Protein AF-A0A1S2NUI5-F1 (afdb_monomer)

Foldseek 3Di:
DVVCVVPLPPFDWDDDVFWTWTADPVRWIKTWGQDPVDRDIDMFTDDPDPVRRVVRRVVVVVVVVVVVD

Sequence (69 aa):
MRTMAETTGDHVLDTTTDGLRIVEPNGSWALVIPDSARPVTRIWAEGDNHAASQAILDKWSAKVARVAH

pLDDT: mean 87.93, std 9.96, range [57.59, 98.12]

Radius of gyration: 11.55 Å; Cα contacts (8 Å, |Δi|>4): 95; chains: 1; bounding box: 33×23×28 Å

Secondary structure (DSSP, 8-state):
-HHHHHT-TTSEEEEETTEEEEE-TTS-EEEEEE-SSSS-EEEEEE-SSHHHHHHHHHHHHHHHHHH--

Structure (mmCIF, N/CA/C/O backbone):
data_AF-A0A1S2NUI5-F1
#
_entry.id   AF-A0A1S2NUI5-F1
#
loop_
_atom_site.group_PDB
_atom_site.id
_atom_site.type_symbol
_atom_site.label_atom_id
_atom_site.label_alt_id
_atom_site.label_comp_id
_atom_site.label_asym_id
_atom_site.label_entity_id
_atom_site.label_seq_id
_atom_site.pdbx_PDB_ins_code
_atom_site.Cartn_x
_atom_site.Cartn_y
_atom_site.Cartn_z
_atom_site.occupancy
_atom_site.B_iso_or_equiv
_atom_site.auth_seq_id
_atom_site.auth_comp_id
_atom_site.auth_asym_id
_atom_site.auth_atom_id
_atom_site.pdbx_PDB_model_num
ATOM 1 N N . MET A 1 1 ? -7.615 -0.429 8.010 1.00 82.12 1 MET A N 1
ATOM 2 C CA . MET A 1 1 ? -6.650 0.644 7.667 1.00 82.12 1 MET A CA 1
ATOM 3 C C . MET A 1 1 ? -5.673 0.970 8.797 1.00 82.12 1 MET A C 1
ATOM 5 O O . MET A 1 1 ? -4.489 1.036 8.508 1.00 82.12 1 MET A O 1
ATOM 9 N N . ARG A 1 2 ? -6.093 1.076 10.070 1.00 83.25 2 ARG A N 1
ATOM 10 C CA . ARG A 1 2 ? -5.185 1.306 11.220 1.00 83.25 2 ARG A CA 1
ATOM 11 C C . ARG A 1 2 ? -3.949 0.383 11.258 1.00 83.25 2 ARG A C 1
ATOM 13 O O . ARG A 1 2 ? -2.832 0.875 11.215 1.00 83.25 2 ARG A O 1
ATOM 20 N N . THR A 1 3 ? -4.143 -0.934 11.203 1.00 84.75 3 THR A N 1
ATOM 21 C CA . THR A 1 3 ? -3.039 -1.915 11.226 1.00 84.75 3 THR A CA 1
ATOM 22 C C . THR A 1 3 ? -2.101 -1.804 10.017 1.00 84.75 3 THR A C 1
ATOM 24 O O . THR A 1 3 ? -0.904 -2.057 10.126 1.00 84.75 3 THR A O 1
ATOM 27 N N . MET A 1 4 ? -2.609 -1.386 8.850 1.00 85.19 4 MET A N 1
ATOM 28 C CA . MET A 1 4 ? -1.757 -1.102 7.687 1.00 85.19 4 MET A CA 1
ATOM 29 C C . MET A 1 4 ? -0.834 0.088 7.961 1.00 85.19 4 MET A C 1
ATOM 31 O O . MET A 1 4 ? 0.346 0.006 7.633 1.00 85.19 4 MET A O 1
ATOM 35 N N . ALA A 1 5 ? -1.338 1.159 8.579 1.00 83.38 5 ALA A N 1
ATOM 36 C CA . ALA A 1 5 ? -0.526 2.324 8.929 1.00 83.38 5 ALA A CA 1
ATOM 37 C C . ALA A 1 5 ? 0.560 1.961 9.959 1.00 83.38 5 ALA A C 1
ATOM 39 O O . ALA A 1 5 ? 1.734 2.227 9.734 1.00 83.38 5 ALA A O 1
ATOM 40 N N . GLU A 1 6 ? 0.192 1.250 11.025 1.00 83.12 6 GLU A N 1
ATOM 41 C CA . GLU A 1 6 ? 1.116 0.853 12.102 1.00 83.12 6 GLU A CA 1
ATOM 42 C C . GLU A 1 6 ? 2.253 -0.065 11.623 1.00 83.12 6 GLU A C 1
ATOM 44 O O . GLU A 1 6 ? 3.365 -0.009 12.137 1.00 83.12 6 GLU A O 1
ATOM 49 N N . THR A 1 7 ? 1.999 -0.907 10.618 1.00 84.38 7 THR A N 1
ATOM 50 C CA . THR A 1 7 ? 2.964 -1.919 10.149 1.00 84.38 7 THR A CA 1
ATOM 51 C C . THR A 1 7 ? 3.785 -1.478 8.939 1.00 84.38 7 THR A C 1
ATOM 53 O O . THR A 1 7 ? 4.532 -2.281 8.377 1.00 84.38 7 THR A O 1
ATOM 56 N N . THR A 1 8 ? 3.606 -0.254 8.438 1.00 78.81 8 THR A N 1
ATOM 57 C CA . THR A 1 8 ? 4.244 0.220 7.194 1.00 78.81 8 THR A CA 1
ATOM 58 C C . THR A 1 8 ? 5.675 0.728 7.371 1.00 78.81 8 THR A C 1
ATOM 60 O O . THR A 1 8 ? 6.391 0.812 6.378 1.00 78.81 8 THR A O 1
ATOM 63 N N . GLY A 1 9 ? 6.175 0.844 8.603 1.00 75.31 9 GLY A N 1
ATOM 64 C CA . GLY A 1 9 ? 7.599 1.095 8.864 1.00 75.31 9 GLY A CA 1
ATOM 65 C C . GLY A 1 9 ? 8.049 2.465 8.349 1.00 75.31 9 GLY A C 1
ATOM 66 O O . GLY A 1 9 ? 7.281 3.416 8.429 1.00 75.31 9 GLY A O 1
ATOM 67 N N . ASP A 1 10 ? 9.263 2.549 7.796 1.00 71.94 10 ASP A N 1
ATOM 68 C CA . ASP A 1 10 ? 9.933 3.816 7.433 1.00 71.94 10 ASP A CA 1
ATOM 69 C C . ASP A 1 10 ? 9.393 4.515 6.171 1.00 71.94 10 ASP A C 1
ATOM 71 O O . ASP A 1 10 ? 9.909 5.560 5.773 1.00 71.94 10 ASP A O 1
ATOM 75 N N . HIS A 1 11 ? 8.379 3.959 5.504 1.00 77.06 11 HIS A N 1
ATOM 76 C CA . HIS A 1 11 ? 7.769 4.650 4.367 1.00 77.06 11 HIS A CA 1
ATOM 77 C C . HIS A 1 11 ? 7.047 5.905 4.863 1.00 77.06 11 HIS A C 1
ATOM 79 O O . HIS A 1 11 ? 6.346 5.863 5.877 1.00 77.06 11 HIS A O 1
ATOM 85 N N . VAL A 1 12 ? 7.163 7.012 4.126 1.00 72.00 12 VAL A N 1
ATOM 86 C CA . VAL A 1 12 ? 6.429 8.230 4.481 1.00 72.00 12 VAL A CA 1
ATOM 87 C C . VAL A 1 12 ? 4.949 7.967 4.238 1.00 72.00 12 VAL A C 1
ATOM 89 O O . VAL A 1 12 ? 4.520 7.717 3.108 1.00 72.00 12 VAL A O 1
ATOM 92 N N . LEU A 1 13 ? 4.186 7.983 5.328 1.00 76.88 13 LEU A N 1
ATOM 93 C CA . LEU A 1 13 ? 2.748 7.795 5.316 1.00 76.88 13 LEU A CA 1
ATOM 94 C C . LEU A 1 13 ? 2.060 9.151 5.297 1.00 76.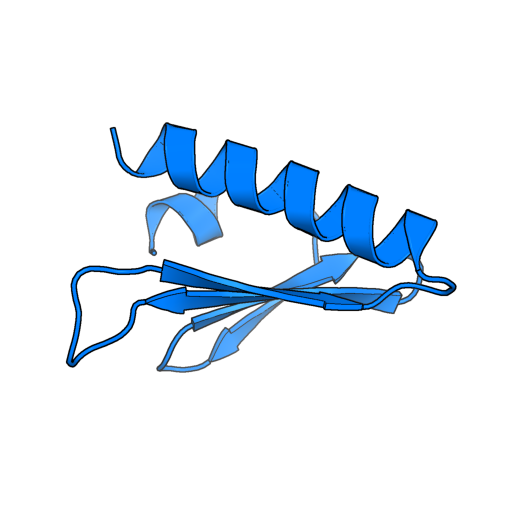88 13 LEU A C 1
ATOM 96 O O . LEU A 1 13 ? 2.160 9.916 6.254 1.00 76.88 13 LEU A O 1
ATOM 100 N N . ASP A 1 14 ? 1.314 9.402 4.230 1.00 73.12 14 ASP A N 1
ATOM 101 C CA . ASP A 1 14 ? 0.303 10.447 4.220 1.00 73.12 14 ASP A CA 1
ATOM 102 C C . ASP A 1 14 ? -1.059 9.781 4.440 1.00 73.12 14 ASP A C 1
ATOM 104 O O . ASP A 1 14 ? -1.623 9.104 3.568 1.00 73.12 14 ASP A O 1
ATOM 108 N N . THR A 1 15 ? -1.535 9.886 5.679 1.00 64.75 15 THR A N 1
ATOM 109 C CA . THR A 1 15 ? -2.865 9.436 6.077 1.00 64.75 15 THR A CA 1
ATOM 110 C C . THR A 1 15 ? -3.857 10.537 5.732 1.00 64.75 15 THR A C 1
ATOM 112 O O . THR A 1 15 ? -4.118 11.435 6.534 1.00 64.75 15 THR A O 1
ATOM 115 N N . THR A 1 16 ? -4.426 10.468 4.536 1.00 59.03 16 THR A N 1
ATOM 116 C CA . THR A 1 16 ? -5.618 11.258 4.218 1.00 59.03 16 THR A CA 1
ATOM 117 C C . THR A 1 16 ? -6.835 10.600 4.872 1.00 59.03 16 THR A C 1
ATOM 119 O O . THR A 1 16 ? -6.824 9.401 5.150 1.00 59.03 16 THR A O 1
ATOM 122 N N . THR A 1 17 ? -7.899 11.363 5.141 1.00 60.25 17 THR A N 1
ATOM 123 C CA . THR A 1 17 ? -9.127 10.865 5.800 1.00 60.25 17 THR A CA 1
ATOM 124 C C . THR A 1 17 ? -9.700 9.600 5.143 1.00 60.25 17 THR A C 1
ATOM 126 O O . THR A 1 17 ? -10.311 8.776 5.822 1.00 60.25 17 THR A O 1
ATOM 129 N N . ASP A 1 18 ? -9.436 9.411 3.849 1.00 71.94 18 ASP A N 1
ATOM 130 C CA . ASP A 1 18 ? -10.031 8.361 3.028 1.00 71.94 18 ASP A CA 1
ATOM 131 C C . ASP A 1 18 ? -9.069 7.209 2.681 1.00 71.94 18 ASP A C 1
ATOM 133 O O . ASP A 1 18 ? -9.484 6.237 2.050 1.00 71.94 18 ASP A O 1
ATOM 137 N N . GLY A 1 19 ? -7.792 7.248 3.086 1.00 85.88 19 GLY A N 1
ATOM 138 C CA . GLY A 1 19 ? -6.851 6.187 2.723 1.00 85.88 19 GLY A CA 1
ATOM 139 C C . GLY A 1 19 ? -5.421 6.352 3.220 1.00 85.88 19 GLY A C 1
ATOM 140 O O . GLY A 1 19 ? -5.092 7.212 4.032 1.00 85.88 19 GLY A O 1
ATOM 141 N N . LEU A 1 20 ? -4.556 5.472 2.724 1.00 90.06 20 LEU A N 1
ATOM 142 C CA . LEU A 1 20 ? -3.139 5.441 3.058 1.00 90.06 20 LEU A CA 1
ATOM 143 C C . LEU A 1 20 ? -2.316 5.651 1.791 1.00 90.06 20 LEU A C 1
ATOM 145 O O . LEU A 1 20 ? -2.288 4.773 0.925 1.00 90.06 20 LEU A O 1
ATOM 149 N N . ARG A 1 21 ? -1.633 6.793 1.689 1.00 92.69 21 ARG A N 1
ATOM 150 C CA . ARG A 1 21 ? -0.584 6.988 0.691 1.00 92.69 21 ARG A CA 1
ATOM 151 C C . ARG A 1 21 ? 0.759 6.634 1.314 1.00 92.69 21 ARG A C 1
ATOM 153 O O . ARG A 1 21 ? 1.091 7.103 2.397 1.00 92.69 21 ARG A O 1
ATOM 160 N N . ILE A 1 22 ? 1.509 5.794 0.619 1.00 92.69 22 ILE A N 1
ATOM 161 C CA . ILE A 1 22 ? 2.774 5.227 1.066 1.00 92.69 22 ILE A CA 1
ATOM 162 C C . ILE A 1 22 ? 3.829 5.643 0.056 1.00 92.69 22 ILE A C 1
ATOM 164 O O . ILE A 1 22 ? 3.716 5.283 -1.115 1.00 92.69 22 ILE A O 1
ATOM 168 N N . VAL A 1 23 ? 4.818 6.415 0.491 1.00 92.75 23 VAL A N 1
ATOM 169 C CA . VAL A 1 23 ? 5.873 6.938 -0.381 1.00 92.75 23 VAL A CA 1
ATOM 170 C C . VAL A 1 23 ? 7.189 6.231 -0.069 1.00 92.75 23 VAL A C 1
ATOM 172 O O . VAL A 1 23 ? 7.628 6.169 1.082 1.00 92.75 23 VAL A O 1
ATOM 175 N N . GLU A 1 24 ? 7.794 5.671 -1.109 1.00 89.50 24 GLU A N 1
ATOM 176 C CA . GLU A 1 24 ? 9.093 5.004 -1.083 1.00 89.50 24 GLU A CA 1
ATOM 177 C C . GLU A 1 24 ? 10.230 6.049 -1.171 1.00 89.50 24 GLU A C 1
ATOM 179 O O . GLU A 1 24 ? 10.022 7.144 -1.701 1.00 89.50 24 GLU A O 1
ATOM 184 N N . PRO A 1 25 ? 11.459 5.742 -0.711 1.00 88.50 25 PRO A N 1
ATOM 185 C CA . PRO A 1 25 ? 12.567 6.708 -0.706 1.00 88.50 25 PRO A CA 1
ATOM 186 C C . PRO A 1 25 ? 12.946 7.281 -2.080 1.00 88.50 25 PRO A C 1
ATOM 188 O O . PRO A 1 25 ? 13.491 8.377 -2.163 1.00 88.50 25 PRO A O 1
ATOM 191 N N . ASN A 1 26 ? 12.666 6.551 -3.161 1.00 89.62 26 ASN A N 1
ATOM 192 C CA . ASN A 1 26 ? 12.905 6.993 -4.537 1.00 89.62 26 ASN A CA 1
ATOM 193 C C . ASN A 1 26 ? 11.766 7.870 -5.102 1.00 89.62 26 ASN A C 1
ATOM 195 O O . ASN A 1 26 ? 11.796 8.208 -6.279 1.00 89.62 26 ASN A O 1
ATOM 199 N N . GLY A 1 27 ? 10.754 8.212 -4.298 1.00 91.94 27 GLY A N 1
ATOM 200 C CA . GLY A 1 27 ? 9.602 9.021 -4.707 1.00 91.94 27 GLY A CA 1
ATOM 201 C C . GLY A 1 27 ? 8.460 8.235 -5.359 1.00 91.94 27 GLY A C 1
ATOM 202 O O . GLY A 1 27 ? 7.386 8.798 -5.571 1.00 91.94 27 GLY A O 1
ATOM 203 N N . SER A 1 28 ? 8.649 6.940 -5.627 1.00 94.69 28 SER A N 1
ATOM 204 C CA . SER A 1 28 ? 7.557 6.056 -6.042 1.00 94.69 28 SER A CA 1
ATOM 205 C C . SER A 1 28 ? 6.526 5.905 -4.918 1.00 94.69 28 SER A C 1
ATOM 207 O O . SER A 1 28 ? 6.844 6.099 -3.742 1.00 94.69 28 SER A O 1
ATOM 209 N N . TRP A 1 29 ? 5.279 5.564 -5.242 1.00 95.56 29 TRP A N 1
ATOM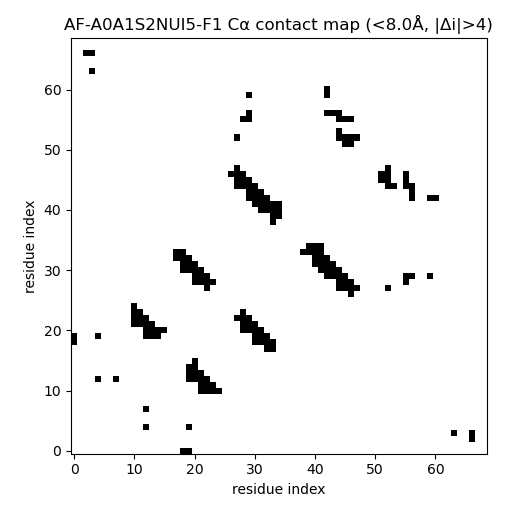 210 C CA . TRP A 1 29 ? 4.224 5.527 -4.228 1.00 95.56 29 TRP A CA 1
ATOM 211 C C . TRP A 1 29 ? 3.132 4.493 -4.493 1.00 95.56 29 TRP A C 1
ATOM 213 O O . TRP A 1 29 ? 2.899 4.072 -5.624 1.00 95.56 29 TRP A O 1
ATOM 223 N N . ALA A 1 30 ? 2.431 4.117 -3.422 1.00 95.62 30 ALA A N 1
ATOM 224 C CA . ALA A 1 30 ? 1.173 3.380 -3.463 1.00 95.62 30 ALA A CA 1
ATOM 225 C C . ALA A 1 30 ? 0.067 4.142 -2.724 1.00 95.62 30 ALA A C 1
ATOM 227 O O . ALA A 1 30 ? 0.324 4.787 -1.710 1.00 95.62 30 ALA A O 1
ATOM 228 N N . LEU A 1 31 ? -1.167 4.062 -3.217 1.00 94.25 31 LEU A N 1
ATOM 229 C CA . LEU A 1 31 ? -2.354 4.607 -2.557 1.00 94.25 31 LEU A CA 1
ATOM 230 C C . LEU A 1 31 ? -3.339 3.476 -2.302 1.00 94.25 31 LEU A C 1
ATOM 232 O O . LEU A 1 31 ? -3.779 2.826 -3.244 1.00 94.25 31 LEU A O 1
ATOM 236 N N . VAL A 1 32 ? -3.684 3.256 -1.037 1.00 93.25 32 VAL A N 1
ATOM 237 C CA . VAL A 1 32 ? -4.601 2.207 -0.585 1.00 93.25 32 VAL A CA 1
ATOM 238 C C . VAL A 1 32 ? -5.852 2.866 -0.016 1.00 93.25 32 VAL A C 1
ATOM 240 O O . VAL A 1 32 ? -5.784 3.529 1.019 1.00 93.25 32 VAL A O 1
ATOM 243 N N . ILE A 1 33 ? -6.996 2.678 -0.675 1.00 91.81 33 ILE A N 1
ATOM 244 C CA . ILE A 1 33 ? -8.278 3.274 -0.269 1.00 91.81 33 ILE A CA 1
ATOM 245 C C . ILE A 1 33 ? -9.347 2.177 -0.170 1.00 91.81 33 ILE A C 1
ATOM 247 O O . ILE A 1 33 ? -9.612 1.494 -1.169 1.00 91.81 33 ILE A O 1
ATOM 251 N N . PRO A 1 34 ? -9.990 1.986 0.998 1.00 88.94 34 PRO A N 1
ATOM 252 C CA . PRO A 1 34 ? -11.211 1.195 1.080 1.00 88.94 34 PRO A CA 1
ATOM 253 C C . PRO A 1 34 ? -12.353 1.914 0.347 1.00 88.94 34 PRO A C 1
ATOM 255 O O . PRO A 1 34 ? -12.549 3.115 0.509 1.00 88.94 34 PRO A O 1
ATOM 258 N N . ASP A 1 35 ? -13.119 1.188 -0.465 1.00 86.19 35 ASP A N 1
ATOM 259 C CA . ASP A 1 35 ? -14.331 1.727 -1.086 1.00 86.19 35 ASP A CA 1
ATOM 260 C C . ASP A 1 35 ? -15.483 1.736 -0.063 1.00 86.19 35 ASP A C 1
ATOM 262 O O . ASP A 1 35 ? -15.750 0.731 0.591 1.00 86.19 35 ASP A O 1
ATOM 266 N N . SER A 1 36 ? -16.171 2.872 0.090 1.00 85.38 36 SER A N 1
ATOM 267 C CA . SER A 1 36 ? -17.320 3.012 0.996 1.00 85.38 36 SER A CA 1
ATOM 268 C C . SER A 1 36 ? -18.616 2.412 0.439 1.00 85.38 36 SER A C 1
ATOM 270 O O . SER A 1 36 ? -19.516 2.067 1.201 1.00 85.38 36 SER A O 1
ATOM 272 N N . ALA A 1 37 ? -18.720 2.270 -0.882 1.00 90.25 37 ALA A N 1
ATOM 273 C CA . ALA A 1 37 ? -19.890 1.761 -1.587 1.00 90.25 37 ALA A CA 1
ATOM 274 C C . ALA A 1 37 ? -19.782 0.269 -1.939 1.00 90.25 37 ALA A C 1
ATOM 276 O O . ALA A 1 37 ? -20.790 -0.364 -2.253 1.00 90.25 37 ALA A O 1
ATOM 277 N N . AR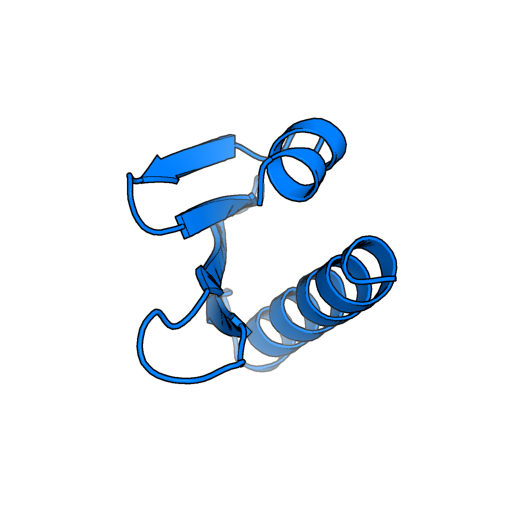G A 1 38 ? -18.574 -0.307 -1.933 1.00 88.88 38 ARG A N 1
ATOM 278 C CA . ARG A 1 38 ? -18.327 -1.710 -2.304 1.00 88.88 38 ARG A CA 1
ATOM 279 C C . ARG A 1 38 ? -17.327 -2.366 -1.353 1.00 88.88 38 ARG A C 1
ATOM 281 O O . ARG A 1 38 ? -16.396 -1.697 -0.930 1.00 88.88 38 ARG A O 1
ATOM 288 N N . PRO A 1 39 ? -17.430 -3.681 -1.079 1.00 90.12 39 PRO A N 1
ATOM 289 C CA . PRO A 1 39 ? -16.496 -4.398 -0.208 1.00 90.12 39 PRO A CA 1
ATOM 290 C C . PRO A 1 39 ? -15.173 -4.701 -0.932 1.00 90.12 39 PRO A C 1
ATOM 292 O O . PRO A 1 39 ? -14.778 -5.851 -1.099 1.00 90.12 39 PRO A O 1
ATOM 295 N N . VAL A 1 40 ? -14.504 -3.661 -1.426 1.00 91.25 40 VAL A N 1
ATOM 296 C CA . VAL A 1 40 ? -13.228 -3.751 -2.135 1.00 91.25 40 VAL A CA 1
ATOM 297 C C . VAL A 1 40 ? -12.259 -2.718 -1.577 1.00 91.25 40 VAL A C 1
ATOM 299 O O . VAL A 1 40 ? -12.647 -1.621 -1.183 1.00 91.25 40 VAL A O 1
ATOM 302 N N . THR A 1 41 ? -10.975 -3.057 -1.569 1.00 92.00 41 THR A N 1
ATOM 303 C CA . THR A 1 41 ? -9.901 -2.084 -1.351 1.00 92.00 41 THR A CA 1
ATOM 304 C C . THR A 1 41 ? -9.236 -1.825 -2.689 1.00 92.00 41 THR A C 1
ATOM 306 O O . THR A 1 41 ? -8.805 -2.763 -3.358 1.00 92.00 41 THR A O 1
ATOM 309 N N . ARG A 1 42 ? -9.189 -0.561 -3.104 1.00 93.69 42 ARG A N 1
ATOM 310 C CA . ARG A 1 42 ? -8.491 -0.155 -4.320 1.00 93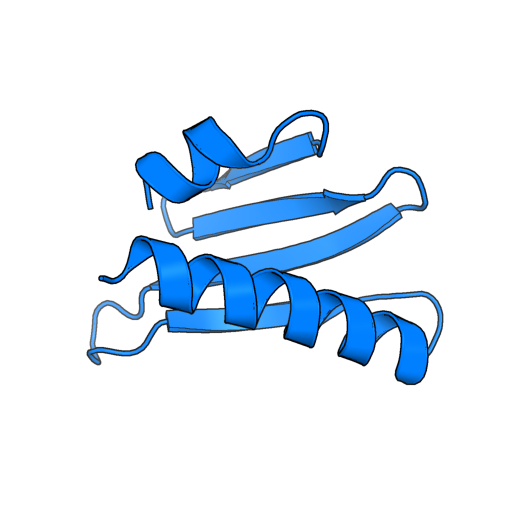.69 42 ARG A CA 1
ATOM 311 C C . ARG A 1 42 ? -7.059 0.206 -3.990 1.00 93.69 42 ARG A C 1
ATOM 313 O O . ARG A 1 42 ? -6.795 0.837 -2.965 1.00 93.69 42 ARG A O 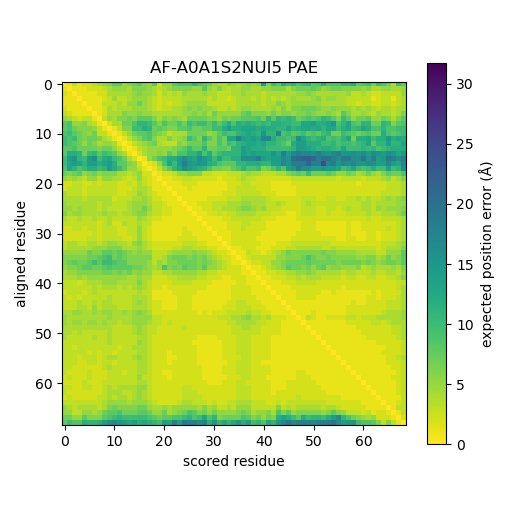1
ATOM 320 N N . ILE A 1 43 ? -6.161 -0.195 -4.880 1.00 95.31 43 ILE A N 1
ATOM 321 C CA . ILE A 1 43 ? -4.744 0.109 -4.776 1.00 95.31 43 ILE A CA 1
ATOM 322 C C . ILE A 1 43 ? -4.289 0.684 -6.111 1.00 95.31 43 ILE A C 1
ATOM 324 O O . ILE A 1 43 ? -4.567 0.111 -7.164 1.00 95.31 43 ILE A O 1
ATOM 328 N N . TRP A 1 44 ? -3.598 1.814 -6.048 1.00 96.44 44 TRP A N 1
ATOM 329 C CA . TRP A 1 44 ? -2.869 2.402 -7.168 1.00 96.44 44 TRP A CA 1
ATOM 330 C C . TRP A 1 44 ? -1.392 2.439 -6.823 1.00 96.44 44 TRP A C 1
ATOM 332 O O . TRP A 1 44 ? -1.038 2.528 -5.646 1.00 96.44 44 TRP A O 1
ATOM 342 N N . ALA A 1 45 ? -0.548 2.380 -7.845 1.00 97.56 45 ALA A N 1
ATOM 343 C CA . ALA A 1 45 ? 0.890 2.463 -7.694 1.00 97.56 45 ALA A CA 1
ATO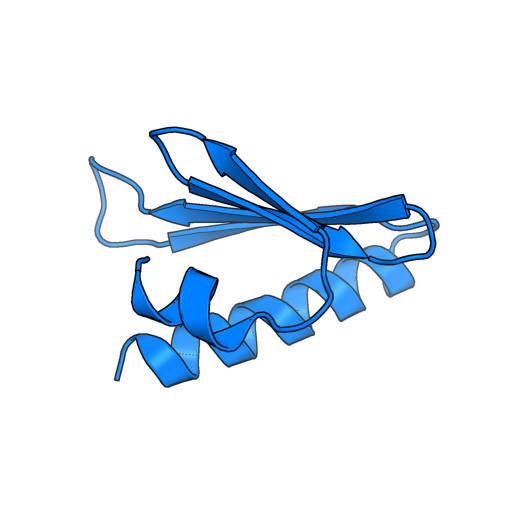M 344 C C . ALA A 1 45 ? 1.496 3.274 -8.835 1.00 97.56 45 ALA A C 1
ATOM 346 O O . ALA A 1 45 ? 1.045 3.184 -9.978 1.00 97.56 45 ALA A O 1
ATOM 347 N N . GLU A 1 46 ? 2.538 4.023 -8.510 1.00 97.81 46 GLU A N 1
ATOM 348 C CA . GLU A 1 46 ? 3.345 4.777 -9.456 1.00 97.81 46 GLU A CA 1
ATOM 349 C C . GLU A 1 46 ? 4.816 4.513 -9.161 1.00 97.81 46 GLU A C 1
ATOM 351 O O . GLU A 1 46 ? 5.256 4.560 -8.011 1.00 97.81 46 GLU A O 1
ATOM 356 N N . GLY A 1 47 ? 5.570 4.245 -10.217 1.00 96.81 47 GLY A N 1
ATOM 357 C CA . GLY A 1 47 ? 7.020 4.178 -10.203 1.00 96.81 47 GLY A CA 1
ATOM 358 C C . GLY A 1 47 ? 7.585 4.569 -11.563 1.00 96.81 47 GLY A C 1
ATOM 359 O O . GLY A 1 47 ? 6.841 4.765 -12.523 1.00 96.81 47 GLY A O 1
ATOM 360 N N . ASP A 1 48 ? 8.912 4.632 -11.653 1.00 96.12 48 ASP A N 1
ATOM 361 C CA . ASP A 1 48 ? 9.650 5.195 -12.801 1.00 96.12 48 ASP A CA 1
ATOM 362 C C . ASP A 1 48 ? 9.341 4.535 -14.156 1.00 96.12 48 ASP A C 1
ATOM 364 O O . ASP A 1 48 ? 9.627 5.079 -15.221 1.00 96.12 48 ASP A O 1
ATOM 368 N N . ASN A 1 49 ? 8.783 3.327 -14.128 1.00 97.12 49 ASN A N 1
ATOM 369 C CA . ASN A 1 49 ? 8.268 2.629 -15.292 1.00 97.12 49 ASN A CA 1
ATOM 370 C C . ASN A 1 49 ? 7.144 1.664 -14.885 1.00 97.12 49 ASN A C 1
ATOM 372 O O . ASN A 1 49 ? 6.837 1.470 -13.704 1.00 97.12 49 ASN A O 1
ATOM 376 N N . HIS A 1 50 ? 6.545 1.017 -15.882 1.00 97.69 50 HIS A N 1
ATOM 377 C CA . HIS A 1 50 ? 5.462 0.061 -15.670 1.00 97.69 50 HIS A CA 1
ATOM 378 C C . HIS A 1 50 ? 5.861 -1.109 -14.755 1.00 97.69 50 HIS A C 1
ATOM 380 O O . HIS A 1 50 ? 5.094 -1.487 -13.875 1.00 97.69 50 HIS A O 1
ATOM 386 N N . ALA A 1 51 ? 7.061 -1.674 -14.926 1.00 98.06 51 ALA A N 1
ATOM 387 C CA . ALA A 1 51 ? 7.515 -2.801 -14.110 1.00 98.06 51 ALA A CA 1
ATOM 388 C C . ALA A 1 51 ? 7.713 -2.397 -12.640 1.00 98.06 51 ALA A C 1
ATOM 390 O O . ALA A 1 51 ? 7.306 -3.131 -11.742 1.00 98.06 51 ALA A O 1
ATOM 391 N N . ALA A 1 52 ? 8.265 -1.206 -12.392 1.00 96.94 52 ALA A N 1
ATOM 392 C CA . ALA A 1 52 ? 8.390 -0.646 -11.050 1.00 96.94 52 ALA A CA 1
ATOM 393 C C . ALA A 1 52 ? 7.014 -0.399 -10.409 1.00 96.94 52 ALA A C 1
ATOM 395 O O . ALA A 1 52 ? 6.782 -0.800 -9.269 1.00 96.94 52 ALA A O 1
ATOM 396 N N . SER A 1 53 ? 6.078 0.180 -11.167 1.00 98.06 53 SER A N 1
ATOM 397 C CA . SER A 1 53 ? 4.700 0.406 -10.710 1.00 98.06 53 SER A CA 1
ATOM 398 C C . SER A 1 53 ? 4.009 -0.911 -10.338 1.00 98.06 53 SER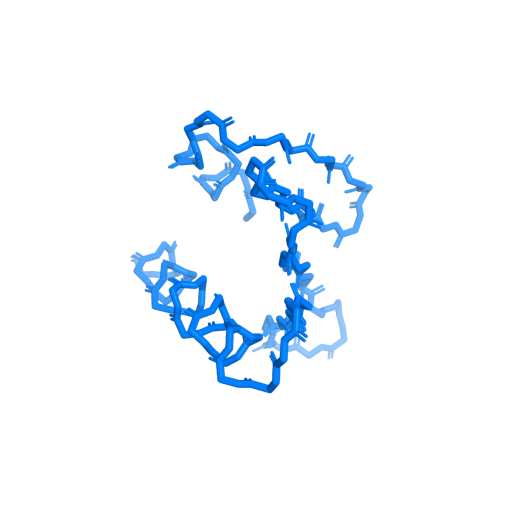 A C 1
ATOM 400 O O . SER A 1 53 ? 3.392 -1.012 -9.279 1.00 98.06 53 SER A O 1
ATOM 402 N N . GLN A 1 54 ? 4.170 -1.953 -11.161 1.00 98.12 54 GLN A N 1
ATOM 403 C CA . GLN A 1 54 ? 3.599 -3.272 -10.892 1.00 98.12 54 GLN A CA 1
ATOM 404 C C . GLN A 1 54 ? 4.208 -3.920 -9.642 1.00 98.12 54 GLN A C 1
ATOM 406 O O . GLN A 1 54 ? 3.474 -4.444 -8.811 1.00 98.12 54 GLN A O 1
ATOM 411 N N . ALA A 1 55 ? 5.528 -3.830 -9.452 1.00 97.06 55 ALA A N 1
ATOM 412 C CA . ALA A 1 55 ? 6.189 -4.380 -8.268 1.00 97.06 55 ALA A CA 1
ATOM 413 C C . ALA A 1 55 ? 5.685 -3.735 -6.962 1.00 97.06 55 ALA A C 1
ATOM 415 O O . ALA A 1 55 ? 5.483 -4.420 -5.956 1.00 97.06 55 ALA A O 1
ATOM 416 N N . ILE A 1 56 ? 5.436 -2.422 -6.982 1.00 96.75 56 ILE A N 1
ATOM 417 C CA . ILE A 1 56 ? 4.842 -1.691 -5.856 1.00 96.75 56 ILE A CA 1
ATOM 418 C C . ILE A 1 56 ? 3.400 -2.154 -5.626 1.00 96.75 56 ILE A C 1
ATOM 420 O O . ILE A 1 56 ? 3.020 -2.440 -4.487 1.00 96.75 56 ILE A O 1
ATOM 424 N N . LEU A 1 57 ? 2.610 -2.279 -6.695 1.00 97.56 57 LEU A N 1
ATOM 425 C CA . LEU A 1 57 ? 1.231 -2.752 -6.616 1.00 97.56 57 LEU A CA 1
ATOM 426 C C . LEU A 1 57 ? 1.153 -4.153 -5.994 1.00 97.56 57 LEU A C 1
ATOM 428 O O . LEU A 1 57 ? 0.355 -4.371 -5.080 1.00 97.56 57 LEU A O 1
ATOM 432 N N . ASP A 1 58 ? 2.016 -5.075 -6.420 1.00 97.25 58 ASP A N 1
ATOM 433 C CA . ASP A 1 58 ? 2.064 -6.451 -5.922 1.00 97.25 58 ASP A CA 1
ATOM 434 C C . ASP A 1 58 ? 2.475 -6.502 -4.442 1.00 97.25 58 ASP A C 1
ATOM 436 O O . ASP A 1 58 ? 1.812 -7.159 -3.630 1.00 97.25 58 ASP A O 1
ATOM 440 N N . LYS A 1 59 ? 3.523 -5.751 -4.058 1.00 94.94 59 LYS A N 1
ATOM 441 C CA . LYS A 1 59 ? 3.998 -5.623 -2.666 1.00 94.94 59 LYS A CA 1
ATOM 442 C C . LYS A 1 59 ? 2.857 -5.224 -1.731 1.00 94.94 59 LYS A C 1
ATOM 444 O O . LYS A 1 59 ? 2.628 -5.878 -0.706 1.00 94.94 59 LYS A O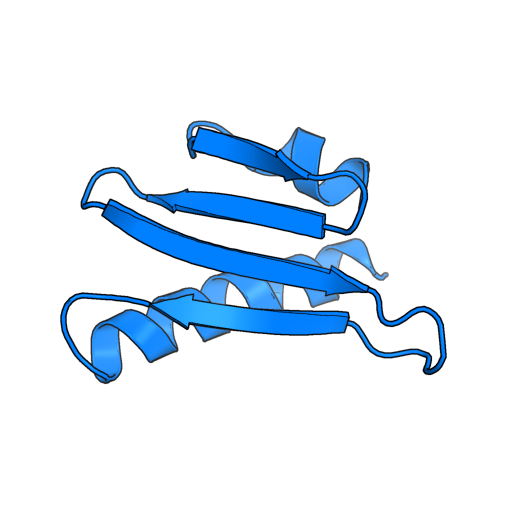 1
ATOM 449 N N . TRP A 1 60 ? 2.140 -4.157 -2.076 1.00 93.88 60 TRP A N 1
ATOM 450 C CA . TRP A 1 60 ? 1.102 -3.595 -1.213 1.00 93.88 60 TRP A CA 1
ATOM 451 C C . TRP A 1 60 ? -0.208 -4.381 -1.272 1.00 93.88 60 TRP A C 1
ATOM 453 O O . TRP A 1 60 ? -0.844 -4.541 -0.230 1.00 93.88 60 TRP A O 1
ATOM 463 N N . SER A 1 61 ? -0.552 -4.979 -2.414 1.00 95.00 61 SER A N 1
ATOM 464 C CA . SER A 1 61 ? -1.683 -5.913 -2.526 1.00 95.00 61 SER A CA 1
ATOM 465 C C . SER A 1 61 ? -1.497 -7.129 -1.624 1.00 95.00 61 SER A C 1
ATOM 467 O O . SER A 1 61 ? -2.382 -7.463 -0.834 1.00 95.00 61 SER A O 1
ATOM 469 N N . ALA A 1 62 ? -0.313 -7.748 -1.660 1.00 94.75 62 ALA A N 1
ATOM 470 C CA . ALA A 1 62 ? 0.003 -8.890 -0.810 1.00 94.75 62 ALA A CA 1
ATOM 471 C C . ALA A 1 62 ? -0.032 -8.524 0.679 1.00 94.75 62 ALA A C 1
ATOM 473 O O . ALA A 1 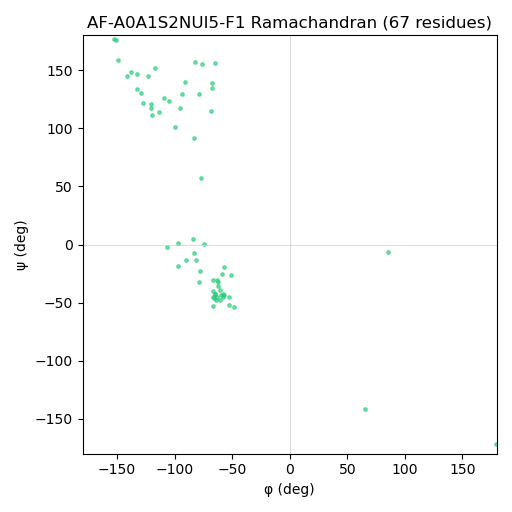62 ? -0.450 -9.330 1.511 1.00 94.75 62 ALA A O 1
ATOM 474 N N . LYS A 1 63 ? 0.397 -7.307 1.034 1.00 92.69 63 LYS A N 1
ATOM 475 C CA . LYS A 1 63 ? 0.308 -6.834 2.413 1.00 92.69 63 LYS A CA 1
ATOM 476 C C . LYS A 1 63 ? -1.141 -6.649 2.845 1.00 92.69 63 LYS A C 1
ATOM 478 O O . LYS A 1 63 ? -1.507 -7.243 3.848 1.00 92.69 63 LYS A O 1
ATOM 483 N N . VAL A 1 64 ? -1.951 -5.901 2.089 1.00 91.12 64 VAL A N 1
ATOM 484 C CA . VAL A 1 64 ? -3.379 -5.685 2.389 1.00 91.12 64 VAL A CA 1
ATOM 485 C C . VAL A 1 64 ? -4.102 -7.015 2.576 1.00 91.12 64 VAL A C 1
ATOM 487 O O . VAL A 1 64 ? -4.815 -7.167 3.563 1.00 91.12 64 VAL A O 1
ATOM 490 N N . ALA A 1 65 ? -3.858 -7.992 1.698 1.00 90.00 65 ALA A N 1
ATOM 491 C CA . ALA A 1 65 ? -4.438 -9.326 1.821 1.00 90.00 65 ALA A CA 1
ATOM 492 C C . ALA A 1 65 ? -4.087 -9.993 3.163 1.00 90.00 65 ALA A C 1
ATOM 494 O O . ALA A 1 65 ? -4.968 -10.535 3.818 1.00 90.00 65 ALA A O 1
ATOM 495 N N . ARG A 1 66 ? -2.832 -9.894 3.626 1.00 88.88 66 ARG A N 1
ATOM 496 C CA . ARG A 1 66 ? -2.416 -10.444 4.929 1.00 88.88 66 ARG A CA 1
ATOM 497 C C . ARG A 1 66 ? -3.052 -9.750 6.132 1.00 88.88 66 ARG A C 1
ATOM 499 O O . ARG A 1 66 ? -3.209 -10.403 7.149 1.00 88.88 66 ARG A O 1
ATOM 506 N N . VAL A 1 67 ? -3.363 -8.454 6.045 1.00 85.88 67 VAL A N 1
ATOM 507 C CA . VAL A 1 67 ? -3.958 -7.694 7.167 1.00 85.88 67 VAL A CA 1
ATOM 508 C C . VAL A 1 67 ? -5.488 -7.732 7.166 1.00 85.88 67 VAL A C 1
ATOM 510 O O . VAL A 1 67 ? -6.113 -7.295 8.127 1.00 85.88 67 VAL A O 1
ATOM 513 N N . ALA A 1 68 ? -6.099 -8.171 6.064 1.00 75.12 68 ALA A N 1
ATOM 514 C CA . ALA A 1 68 ? -7.543 -8.353 5.953 1.00 75.12 68 ALA A CA 1
ATOM 515 C C . ALA A 1 68 ? -8.029 -9.687 6.556 1.00 75.12 68 ALA A C 1
ATOM 517 O O . ALA A 1 68 ? -9.234 -9.851 6.744 1.00 75.12 68 ALA A O 1
ATOM 518 N N . HIS A 1 69 ? -7.105 -10.610 6.836 1.00 57.59 69 HIS A N 1
ATOM 519 C CA . HIS A 1 69 ? -7.325 -11.864 7.558 1.00 57.59 69 HIS A CA 1
ATOM 520 C C . HIS A 1 69 ? -6.952 -11.715 9.034 1.00 57.59 69 HIS A C 1
ATOM 522 O O . HIS A 1 69 ? -7.605 -12.398 9.852 1.00 57.59 69 HIS A O 1
#

Solvent-accessible surface area (backbone atoms only — not comparable to full-atom values): 4076 Å² total; per-residue (Å²): 109,69,69,60,63,74,70,53,66,92,43,52,71,48,74,51,101,69,35,42,35,39,34,45,97,88,71,29,34,37,39,43,30,67,46,93,90,46,103,48,72,49,73,47,45,46,39,99,41,71,68,51,15,48,54,51,39,52,56,51,50,55,49,52,58,63,74,75,108

Mean predicted aligned error: 4.26 Å

Nearest PDB structures (foldseek):
  4hs5-assembly2_B  TM=6.165E-01  e=1.002E+00  Psychromonas ingrahamii 37
  3ju0-assembly1_A  TM=3.436E-01  e=4.584E-01  Pectobacterium atrosepticum
  3jtz-assembly1_A  TM=3.168E-01  e=6.576E-01  Yersinia pestis
  4r5j-assembly2_B-2  TM=4.589E-01  e=2.190E+00  Escherichia coli K-12
  7jmn-assembly1_N  TM=5.299E-01  e=4.243E+00  Thermochaetoides thermophila DSM 1495